Protein AF-A0A969T522-F1 (afdb_monomer_lite)

Foldseek 3Di:
DDDDDDDDDDPLLLLLVLLVVLLVPVAEQVSLVSNLVVCVVDAPVSSLVSNCVVPPPDPSVSSLVSSQDCPNHHCPCPDCDPVCNPDDPVNSNVSSVVSSVVVVVVD

Secondary structure (DSSP, 8-state):
----PPP---HHHHHHHHHHHHHH-TTBHHHHHHHHHHTTTS-HHHHHHHHHHHH-S--HHHHHHHTT--TT-B-TTPPPPSS-TT--HHHHHHHHHHHHHHHHTT-

Structure (mmCIF, N/CA/C/O backbone):
data_AF-A0A969T522-F1
#
_entry.id   AF-A0A969T522-F1
#
loop_
_atom_site.group_PDB
_atom_site.id
_atom_site.type_symbol
_atom_site.label_atom_id
_atom_site.label_alt_id
_atom_site.label_comp_id
_atom_site.label_asym_id
_atom_site.label_entity_id
_atom_site.label_seq_id
_atom_site.pdbx_PDB_ins_code
_atom_site.Cartn_x
_atom_site.Cartn_y
_atom_site.Cartn_z
_atom_site.occupancy
_atom_site.B_iso_or_equiv
_atom_site.auth_seq_id
_atom_site.auth_comp_id
_atom_site.auth_asym_id
_atom_site.auth_atom_id
_atom_site.pdbx_PDB_model_num
ATOM 1 N N . MET A 1 1 ? -35.420 -19.860 -10.412 1.00 45.34 1 MET A N 1
ATOM 2 C CA . MET A 1 1 ? -34.027 -20.272 -10.711 1.00 45.34 1 MET A CA 1
ATOM 3 C C . MET A 1 1 ? -33.058 -19.258 -10.110 1.00 45.34 1 MET A C 1
ATOM 5 O O . MET A 1 1 ? -33.042 -18.120 -10.560 1.00 45.34 1 MET A O 1
ATOM 9 N N . LYS A 1 2 ? -32.284 -19.622 -9.075 1.00 49.19 2 LYS A N 1
ATOM 10 C CA . LYS A 1 2 ? -31.183 -18.776 -8.579 1.00 49.19 2 LYS A CA 1
ATOM 11 C C . LYS A 1 2 ? -30.030 -18.867 -9.584 1.00 49.19 2 LYS A C 1
ATOM 13 O O . LYS A 1 2 ? -29.454 -19.939 -9.739 1.00 49.19 2 LYS A O 1
ATOM 18 N N . LYS A 1 3 ? -29.710 -17.767 -10.275 1.00 51.38 3 LYS A N 1
ATOM 19 C CA . LYS A 1 3 ? -28.420 -17.621 -10.969 1.00 51.38 3 LYS A CA 1
ATOM 20 C C . LYS A 1 3 ? -27.319 -17.817 -9.919 1.00 51.38 3 LYS A C 1
ATOM 22 O O . LYS A 1 3 ? -27.364 -17.161 -8.881 1.00 51.38 3 LYS A O 1
ATOM 27 N N . GLY A 1 4 ? -26.392 -18.747 -10.144 1.00 52.41 4 GLY A N 1
ATOM 28 C CA . GLY A 1 4 ? -25.280 -19.004 -9.226 1.00 52.41 4 GLY A CA 1
ATOM 29 C C . GLY A 1 4 ? -24.430 -17.745 -9.056 1.00 52.41 4 GLY A C 1
ATOM 30 O O . GLY A 1 4 ? -23.758 -17.327 -9.992 1.00 52.41 4 GLY A O 1
ATOM 31 N N . GLY A 1 5 ? -24.513 -17.103 -7.891 1.00 73.12 5 GLY A N 1
ATOM 32 C CA . GLY A 1 5 ? -23.693 -15.941 -7.555 1.00 73.12 5 GLY A CA 1
ATOM 33 C C . GLY A 1 5 ? -22.317 -16.375 -7.058 1.00 73.12 5 GLY A C 1
ATOM 34 O O . GLY A 1 5 ? -22.213 -17.309 -6.262 1.00 73.12 5 GLY A O 1
ATOM 35 N N . VAL A 1 6 ? -21.263 -15.691 -7.504 1.00 80.50 6 VAL A N 1
ATOM 36 C CA . VAL A 1 6 ? -19.910 -15.860 -6.958 1.00 80.50 6 VAL A CA 1
ATOM 37 C C . VAL A 1 6 ? -19.823 -15.069 -5.655 1.00 80.50 6 VAL A C 1
ATOM 39 O O . VAL A 1 6 ? -20.078 -13.866 -5.644 1.00 80.50 6 VAL A O 1
ATOM 42 N N . LYS A 1 7 ? -19.471 -15.731 -4.548 1.00 83.12 7 LYS A N 1
ATOM 43 C CA . LYS A 1 7 ? -19.153 -15.035 -3.294 1.00 83.12 7 LYS A CA 1
ATOM 44 C C . LYS A 1 7 ? -17.815 -14.319 -3.461 1.00 83.12 7 LYS A C 1
ATOM 46 O O . LYS A 1 7 ? -16.821 -14.959 -3.794 1.00 83.12 7 LYS A O 1
ATOM 51 N N . MET A 1 8 ? -17.799 -13.012 -3.225 1.00 86.50 8 MET A N 1
ATOM 52 C CA . MET A 1 8 ? -16.588 -12.195 -3.234 1.00 86.50 8 MET A CA 1
ATOM 53 C C . MET A 1 8 ? -16.333 -11.640 -1.839 1.00 86.50 8 MET A C 1
ATOM 55 O O . MET A 1 8 ? -17.275 -11.373 -1.095 1.00 86.50 8 MET A O 1
ATOM 59 N N . LEU A 1 9 ? -15.055 -11.484 -1.504 1.00 89.19 9 LEU A N 1
ATOM 60 C CA . LEU A 1 9 ? -14.645 -10.721 -0.333 1.00 89.19 9 LEU A CA 1
ATOM 61 C C . LEU A 1 9 ? -14.877 -9.232 -0.575 1.00 89.19 9 LEU A C 1
ATOM 63 O O . LEU A 1 9 ? -14.836 -8.767 -1.719 1.00 89.19 9 LEU A O 1
ATOM 67 N N . ASP A 1 10 ? -15.103 -8.495 0.506 1.00 93.94 10 ASP A N 1
ATOM 68 C CA . ASP A 1 10 ? -15.166 -7.045 0.437 1.00 93.94 10 ASP A CA 1
ATOM 69 C C . ASP A 1 10 ? -13.760 -6.430 0.293 1.00 93.94 10 ASP A C 1
ATOM 71 O O . ASP A 1 10 ? -12.721 -7.087 0.428 1.00 93.94 10 ASP A O 1
ATOM 75 N N . LYS A 1 11 ? -13.714 -5.144 -0.062 1.00 96.06 11 LYS A N 1
ATOM 76 C CA . LYS A 1 11 ? -12.443 -4.434 -0.246 1.00 96.06 11 LYS A CA 1
ATOM 77 C C . LYS A 1 11 ? -11.636 -4.302 1.056 1.00 96.06 11 LYS A C 1
ATOM 79 O O . LYS A 1 11 ? -10.423 -4.489 0.963 1.00 96.06 11 LYS A O 1
ATOM 84 N N . PRO A 1 12 ? -12.234 -4.025 2.235 1.00 97.12 12 PRO A N 1
ATOM 85 C CA . PRO A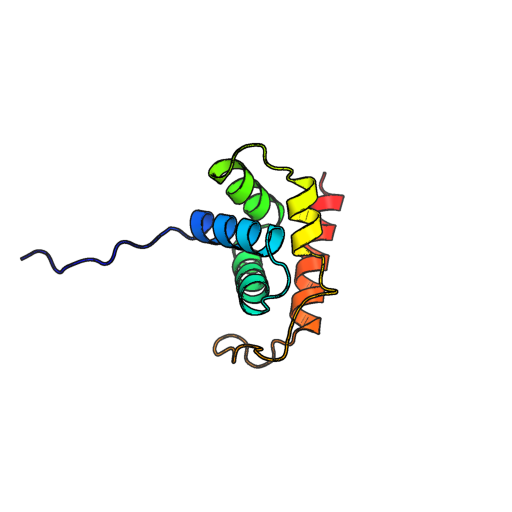 1 12 ? -11.513 -4.039 3.510 1.00 97.12 12 PRO A CA 1
ATOM 86 C C . PRO A 1 12 ? -10.806 -5.369 3.797 1.00 97.12 12 PRO A C 1
ATOM 88 O O . PRO A 1 12 ? -9.623 -5.376 4.142 1.00 97.12 12 PRO A O 1
ATOM 91 N N . ASP A 1 13 ? -11.478 -6.499 3.569 1.00 96.44 13 ASP A N 1
ATOM 92 C CA . ASP A 1 13 ? -10.896 -7.826 3.737 1.00 96.44 13 ASP A CA 1
ATOM 93 C C . ASP A 1 13 ? -9.727 -8.056 2.784 1.00 96.44 13 ASP A C 1
ATOM 95 O O . ASP A 1 13 ? -8.686 -8.581 3.189 1.00 96.44 13 ASP A O 1
ATOM 99 N N . ILE A 1 14 ? -9.883 -7.652 1.521 1.00 97.25 14 ILE A N 1
ATOM 100 C CA . ILE A 1 14 ? -8.816 -7.735 0.521 1.00 97.25 14 ILE A CA 1
ATOM 101 C C . ILE A 1 14 ? -7.637 -6.844 0.931 1.00 97.25 14 ILE A C 1
ATOM 103 O O . ILE A 1 14 ? -6.493 -7.292 0.860 1.00 97.25 14 ILE A O 1
ATOM 107 N N . ALA A 1 15 ? -7.887 -5.622 1.407 1.00 97.88 15 ALA A N 1
ATOM 108 C CA . ALA A 1 15 ? -6.848 -4.710 1.876 1.00 97.88 15 ALA A CA 1
ATOM 109 C C . ALA A 1 15 ? -6.054 -5.321 3.036 1.00 97.88 15 ALA A C 1
ATOM 111 O O . ALA A 1 15 ? -4.828 -5.415 2.956 1.00 97.88 15 ALA A O 1
ATOM 112 N N . ALA A 1 16 ? -6.743 -5.842 4.053 1.00 96.94 16 ALA A N 1
ATOM 113 C CA . ALA A 1 16 ? -6.122 -6.543 5.172 1.00 96.94 16 ALA A CA 1
ATOM 114 C C . ALA A 1 16 ? -5.256 -7.724 4.700 1.00 96.94 16 ALA A C 1
ATOM 116 O O . ALA A 1 16 ? -4.119 -7.897 5.148 1.00 96.94 16 ALA A O 1
ATOM 117 N N . MET A 1 17 ? -5.756 -8.521 3.750 1.00 97.06 17 MET A N 1
ATOM 118 C CA . MET A 1 17 ? -5.005 -9.639 3.171 1.00 97.06 17 MET A CA 1
ATOM 119 C C . MET A 1 17 ? -3.748 -9.178 2.424 1.00 97.06 17 MET A C 1
ATOM 121 O O . MET A 1 17 ? -2.724 -9.860 2.491 1.00 97.06 17 MET A O 1
ATOM 125 N N . LYS A 1 18 ? -3.795 -8.028 1.738 1.00 97.62 18 LYS A N 1
ATOM 126 C CA . LYS A 1 18 ? -2.636 -7.443 1.045 1.00 97.62 18 LYS A CA 1
ATOM 127 C C . LYS A 1 18 ? -1.577 -6.942 2.016 1.00 97.62 18 LYS A C 1
ATOM 129 O O . LYS A 1 18 ? -0.399 -7.223 1.805 1.00 97.62 18 LYS A O 1
ATOM 134 N N . VAL A 1 19 ? -1.983 -6.296 3.108 1.00 97.44 19 VAL A N 1
ATOM 135 C CA . VAL A 1 19 ? -1.062 -5.900 4.185 1.00 97.44 19 VAL A CA 1
ATOM 136 C C . VAL A 1 19 ? -0.378 -7.131 4.778 1.00 97.44 19 VAL A C 1
ATOM 138 O O . VAL A 1 19 ? 0.848 -7.187 4.814 1.00 97.44 19 VAL A O 1
ATOM 141 N N . ASN A 1 20 ? -1.145 -8.164 5.148 1.00 96.38 20 ASN A N 1
ATOM 142 C CA . ASN A 1 20 ? -0.591 -9.405 5.698 1.00 96.38 20 ASN A CA 1
ATOM 143 C C . ASN A 1 20 ? 0.387 -10.090 4.726 1.00 96.38 20 ASN A C 1
ATOM 145 O O . ASN A 1 20 ? 1.447 -10.567 5.127 1.00 96.38 20 ASN A O 1
ATOM 149 N N . ALA A 1 21 ? 0.043 -10.113 3.437 1.00 96.31 21 ALA A N 1
ATOM 150 C CA . ALA A 1 21 ? 0.895 -10.626 2.373 1.00 96.31 21 ALA A CA 1
ATOM 151 C C . ALA A 1 21 ? 2.237 -9.886 2.287 1.00 96.31 21 ALA A C 1
ATOM 153 O O . ALA A 1 21 ? 3.275 -10.540 2.248 1.00 96.31 21 ALA A O 1
ATOM 154 N N . ILE A 1 22 ? 2.219 -8.552 2.285 1.00 96.62 22 ILE A N 1
ATOM 155 C CA . ILE A 1 22 ? 3.430 -7.723 2.217 1.00 96.62 22 ILE A CA 1
ATOM 156 C C . ILE A 1 22 ? 4.261 -7.860 3.496 1.00 96.62 22 ILE A C 1
ATOM 158 O O . ILE A 1 22 ? 5.481 -7.970 3.419 1.00 96.62 22 ILE A O 1
ATOM 162 N N . SER A 1 23 ? 3.617 -7.912 4.666 1.00 94.94 23 SER A N 1
ATOM 163 C CA . SER A 1 23 ? 4.307 -8.124 5.941 1.00 94.94 23 SER A CA 1
ATOM 164 C C . SER A 1 23 ? 4.994 -9.485 6.037 1.00 94.94 23 SER A C 1
ATOM 166 O O . SER A 1 23 ? 6.039 -9.577 6.671 1.00 94.94 23 SER A O 1
ATOM 168 N N . GLY A 1 24 ? 4.451 -10.532 5.410 1.00 93.44 24 GLY A N 1
ATOM 169 C CA . GLY A 1 24 ? 5.117 -11.836 5.331 1.00 93.44 24 GLY A CA 1
ATOM 170 C C . GLY A 1 24 ? 6.129 -11.949 4.185 1.00 93.44 24 GLY A C 1
ATOM 171 O O . GLY A 1 24 ? 7.122 -12.658 4.310 1.00 93.44 24 GLY A O 1
ATOM 172 N N . ASN A 1 25 ? 5.873 -11.283 3.056 1.00 94.06 25 ASN A N 1
ATOM 173 C CA . ASN A 1 25 ? 6.714 -11.321 1.863 1.00 94.06 25 ASN A CA 1
ATOM 174 C C . ASN A 1 25 ? 6.566 -10.031 1.030 1.00 94.06 25 ASN A C 1
ATOM 176 O O . ASN A 1 25 ? 5.694 -9.916 0.164 1.00 94.06 25 ASN A O 1
ATOM 180 N N . GLY A 1 26 ? 7.489 -9.092 1.240 1.00 93.50 26 GLY A N 1
ATOM 181 C CA . GLY A 1 26 ? 7.538 -7.796 0.558 1.00 93.50 26 GLY A CA 1
ATOM 182 C C . GLY A 1 26 ? 8.112 -7.813 -0.865 1.00 93.50 26 GLY A C 1
ATOM 183 O O . GLY A 1 26 ? 8.395 -6.752 -1.415 1.00 93.50 26 GLY A O 1
ATOM 184 N N . THR A 1 27 ? 8.306 -8.979 -1.490 1.00 95.81 27 THR A N 1
ATOM 185 C CA . THR A 1 27 ? 8.968 -9.059 -2.809 1.00 95.81 27 THR A CA 1
ATOM 186 C C . THR A 1 27 ? 8.016 -8.880 -3.994 1.00 95.81 27 THR A C 1
ATOM 188 O O . THR A 1 27 ? 8.456 -8.588 -5.105 1.00 95.81 27 THR A O 1
ATOM 191 N N . ARG A 1 28 ? 6.701 -9.049 -3.802 1.00 95.25 28 ARG A N 1
ATOM 192 C CA . ARG A 1 28 ? 5.733 -9.172 -4.906 1.00 95.25 28 ARG A CA 1
ATOM 193 C C . ARG A 1 28 ? 5.151 -7.824 -5.333 1.00 95.25 28 ARG A C 1
ATOM 195 O O . ARG A 1 28 ? 4.259 -7.301 -4.669 1.00 95.25 28 ARG A O 1
ATOM 202 N N . ALA A 1 29 ? 5.551 -7.318 -6.503 1.00 95.81 29 ALA A N 1
ATOM 203 C CA . ALA A 1 29 ? 5.055 -6.047 -7.054 1.00 95.81 29 ALA A CA 1
ATOM 204 C C . ALA A 1 29 ? 3.523 -5.911 -7.084 1.00 95.81 29 ALA A C 1
ATOM 206 O O . ALA A 1 29 ? 3.007 -4.846 -6.748 1.00 95.81 29 ALA A O 1
ATOM 207 N N . LYS A 1 30 ? 2.789 -6.979 -7.427 1.00 95.25 30 LYS A N 1
ATOM 208 C CA . LYS A 1 30 ? 1.320 -6.938 -7.522 1.00 95.25 30 LYS A CA 1
ATOM 209 C C . LYS A 1 30 ? 0.630 -6.531 -6.217 1.00 95.25 30 LYS A C 1
ATOM 211 O O . LYS A 1 30 ? -0.345 -5.796 -6.266 1.00 95.25 30 LYS A O 1
ATOM 216 N N . ASP A 1 31 ? 1.147 -6.953 -5.060 1.00 97.06 31 ASP A N 1
ATOM 217 C CA . ASP A 1 31 ? 0.494 -6.645 -3.784 1.00 97.06 31 ASP A CA 1
ATOM 218 C C . ASP A 1 31 ? 0.648 -5.159 -3.435 1.00 97.06 31 ASP A C 1
ATOM 220 O O . ASP A 1 31 ? -0.299 -4.530 -2.970 1.00 97.06 31 ASP A O 1
ATOM 224 N N . PHE A 1 32 ? 1.807 -4.567 -3.737 1.00 97.62 32 PHE A N 1
ATOM 225 C CA . PHE A 1 32 ? 2.024 -3.126 -3.584 1.00 97.62 32 PHE A CA 1
ATOM 226 C C . PHE A 1 32 ? 1.210 -2.306 -4.583 1.00 97.62 32 PHE A C 1
ATOM 228 O O . PHE A 1 32 ? 0.724 -1.229 -4.245 1.00 97.62 32 PHE A O 1
ATOM 235 N N . VAL A 1 33 ? 1.039 -2.813 -5.806 1.00 97.44 33 VAL A N 1
ATOM 236 C CA . VAL A 1 33 ? 0.148 -2.198 -6.793 1.00 97.44 33 VAL A CA 1
ATOM 237 C C . VAL A 1 33 ? -1.294 -2.208 -6.285 1.00 97.44 33 VAL A C 1
ATOM 239 O O . VAL A 1 33 ? -1.944 -1.168 -6.326 1.00 97.44 33 VAL A O 1
ATOM 242 N N . ASP A 1 34 ? -1.775 -3.321 -5.733 1.00 97.62 34 ASP A N 1
ATOM 243 C CA . ASP A 1 34 ? -3.118 -3.388 -5.151 1.00 97.62 34 ASP A CA 1
ATOM 244 C C . ASP A 1 34 ? -3.279 -2.394 -3.991 1.00 97.62 34 ASP A C 1
ATOM 246 O O . ASP A 1 34 ? -4.252 -1.640 -3.968 1.00 97.62 34 ASP A O 1
ATOM 250 N N . ILE A 1 35 ? -2.299 -2.305 -3.079 1.00 98.25 35 ILE A N 1
ATOM 251 C CA . ILE A 1 35 ? -2.288 -1.289 -2.010 1.00 98.25 35 ILE A CA 1
ATOM 252 C C . ILE A 1 35 ? -2.323 0.130 -2.583 1.00 98.25 35 ILE A C 1
ATOM 254 O O . ILE A 1 35 ? -3.074 0.969 -2.093 1.00 98.25 35 ILE A O 1
ATOM 258 N N . TYR A 1 36 ? -1.563 0.410 -3.640 1.00 98.25 36 TYR A N 1
ATOM 259 C CA . TYR A 1 36 ? -1.577 1.713 -4.299 1.00 98.25 36 TYR A CA 1
ATOM 260 C C . TYR A 1 36 ? -2.967 2.093 -4.833 1.00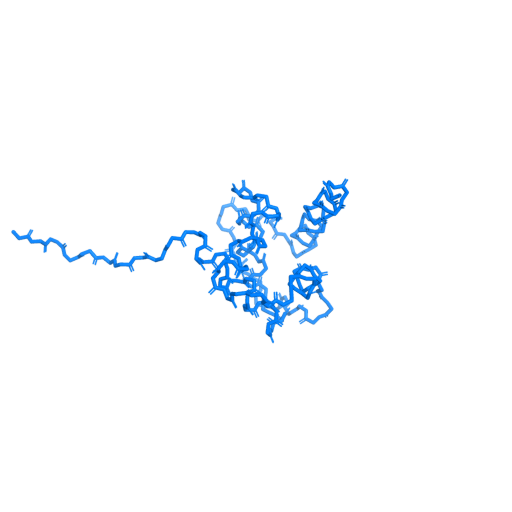 98.25 36 TYR A C 1
ATOM 262 O O . TYR A 1 36 ? -3.367 3.251 -4.713 1.00 98.25 36 TYR A O 1
ATOM 270 N N . PHE A 1 37 ? -3.725 1.144 -5.392 1.00 97.94 37 PHE A N 1
ATOM 271 C CA . PHE A 1 37 ? -5.104 1.412 -5.814 1.00 97.94 37 PHE A CA 1
ATOM 272 C C . PHE A 1 37 ? -6.063 1.527 -4.634 1.00 97.94 37 PHE A C 1
ATOM 274 O O . PHE A 1 37 ? -6.911 2.416 -4.646 1.00 97.94 37 PHE A O 1
ATOM 281 N N . LEU A 1 38 ? -5.901 0.701 -3.600 1.00 98.38 38 LEU A N 1
ATOM 282 C CA . LEU A 1 38 ? -6.699 0.796 -2.378 1.00 98.38 38 LEU A CA 1
ATOM 283 C C . LEU A 1 38 ? -6.497 2.146 -1.672 1.00 98.38 38 LEU A C 1
ATOM 285 O O . LEU A 1 38 ? -7.467 2.721 -1.198 1.00 98.38 38 LEU A O 1
ATOM 289 N N . LEU A 1 39 ? -5.289 2.720 -1.700 1.00 98.38 39 LEU A N 1
ATOM 290 C CA . LEU A 1 39 ? -4.971 4.045 -1.134 1.00 98.38 39 LEU A CA 1
ATOM 291 C C . LEU A 1 39 ? -5.604 5.240 -1.878 1.00 98.38 39 LEU A C 1
ATOM 293 O O . LEU A 1 39 ? -5.441 6.399 -1.472 1.00 98.38 39 LEU A O 1
ATOM 297 N N . LYS A 1 40 ? -6.292 4.980 -2.995 1.00 97.12 40 LYS A N 1
ATOM 298 C CA . LYS A 1 40 ? -7.136 5.968 -3.686 1.00 97.12 40 LYS A CA 1
ATOM 299 C C . LYS A 1 40 ? -8.565 5.975 -3.159 1.00 97.12 40 LYS A C 1
ATOM 301 O O . LYS A 1 40 ? -9.264 6.958 -3.370 1.00 97.12 40 LYS A O 1
ATOM 306 N N . GLU A 1 41 ? -8.982 4.889 -2.518 1.00 97.50 41 GLU A N 1
ATOM 307 C CA . GLU A 1 41 ? -10.318 4.722 -1.943 1.00 97.50 41 GLU A CA 1
ATOM 308 C C . GLU A 1 41 ? -10.304 4.866 -0.417 1.00 97.50 41 GLU A C 1
ATOM 310 O O . GLU A 1 41 ? -11.262 5.375 0.151 1.00 97.50 41 GLU A O 1
ATOM 315 N N . TYR A 1 42 ? -9.204 4.468 0.225 1.00 98.31 42 TYR A N 1
ATOM 316 C CA . TYR A 1 42 ? -9.027 4.467 1.672 1.00 98.31 42 TYR A CA 1
ATOM 317 C C . TYR A 1 42 ? -7.772 5.244 2.071 1.00 98.31 42 TYR A C 1
ATOM 319 O O . TYR A 1 42 ? -6.778 5.303 1.340 1.00 98.31 42 TYR A O 1
ATOM 327 N N . SER A 1 43 ? -7.793 5.829 3.261 1.00 98.25 43 SER A N 1
ATOM 328 C CA . SER A 1 43 ? -6.609 6.382 3.907 1.00 98.25 43 SER A CA 1
ATOM 329 C C . SER A 1 43 ? -5.634 5.276 4.325 1.00 98.25 43 SER A C 1
ATOM 331 O O . SER A 1 43 ? -5.984 4.101 4.453 1.00 98.25 43 SER A O 1
ATOM 333 N N . PHE A 1 44 ? -4.379 5.655 4.571 1.00 98.25 44 PHE A N 1
ATOM 334 C CA . PHE A 1 44 ? -3.380 4.709 5.067 1.00 98.25 44 PHE A CA 1
ATOM 335 C C . PHE A 1 44 ? -3.784 4.141 6.440 1.00 98.25 44 PHE A C 1
ATOM 337 O O . PHE A 1 44 ? -3.668 2.938 6.653 1.00 98.25 44 PHE A O 1
ATOM 344 N N . GLY A 1 45 ? -4.330 4.979 7.331 1.00 96.88 45 GLY A N 1
ATOM 345 C CA . GLY A 1 45 ? -4.821 4.563 8.649 1.00 96.88 45 GLY A CA 1
ATOM 346 C C . GLY A 1 45 ? -5.997 3.583 8.583 1.00 96.88 45 GLY A C 1
ATOM 347 O O . GLY A 1 45 ? -6.016 2.609 9.333 1.00 96.88 45 GLY A O 1
ATOM 348 N N . GLU A 1 46 ? -6.934 3.768 7.646 1.00 97.81 46 GLU A N 1
ATOM 349 C CA . GLU A 1 46 ? -8.021 2.805 7.409 1.00 97.81 46 GLU A CA 1
ATOM 350 C C . GLU A 1 46 ? -7.482 1.448 6.951 1.00 97.81 46 GLU A C 1
ATOM 352 O O . GLU A 1 46 ? -7.889 0.422 7.488 1.00 97.81 46 GLU A O 1
ATOM 357 N N . ILE A 1 47 ? -6.513 1.422 6.026 1.00 98.19 47 ILE A N 1
ATOM 358 C CA . ILE A 1 47 ? -5.880 0.169 5.582 1.00 98.19 47 ILE A CA 1
ATOM 359 C C . ILE A 1 47 ? -5.208 -0.568 6.750 1.00 98.19 47 ILE A C 1
ATOM 361 O O . ILE A 1 47 ? -5.357 -1.788 6.861 1.00 98.19 47 ILE A O 1
ATOM 365 N N . ILE A 1 48 ? -4.495 0.149 7.627 1.00 96.69 48 ILE A N 1
ATOM 366 C CA . ILE A 1 48 ? -3.909 -0.444 8.839 1.00 96.69 48 ILE A CA 1
ATOM 367 C C . ILE A 1 48 ? -5.012 -0.959 9.771 1.00 96.69 48 ILE A C 1
ATOM 369 O O . ILE A 1 48 ? -4.937 -2.099 10.218 1.00 96.69 48 ILE A O 1
ATOM 373 N N . SER A 1 49 ? -6.079 -0.186 9.976 1.00 95.69 49 SER A N 1
ATOM 374 C CA . SER A 1 49 ? -7.211 -0.582 10.824 1.00 95.69 49 SER A CA 1
ATOM 375 C C . SER A 1 49 ? -7.911 -1.842 10.305 1.00 95.69 49 SER A C 1
ATOM 377 O O . SER A 1 49 ? -8.241 -2.732 11.086 1.00 95.69 49 SER A O 1
ATOM 379 N N . PHE A 1 50 ? -8.097 -1.981 8.986 1.00 96.88 50 PHE A N 1
ATOM 380 C CA . PHE A 1 50 ? -8.652 -3.199 8.384 1.00 96.88 50 PHE A CA 1
ATOM 381 C C . PHE A 1 50 ? -7.774 -4.420 8.670 1.00 96.88 50 PHE A C 1
ATOM 383 O O . PHE A 1 50 ? -8.284 -5.492 9.005 1.00 96.88 50 PHE A O 1
ATOM 390 N N . TYR A 1 51 ? -6.452 -4.260 8.569 1.00 96.69 51 TYR A N 1
ATOM 391 C CA . TYR A 1 51 ? -5.497 -5.312 8.903 1.00 96.69 51 TYR A CA 1
ATOM 392 C C . TYR A 1 51 ? -5.577 -5.717 10.382 1.00 96.69 51 TYR A C 1
ATOM 394 O O . TYR A 1 51 ? -5.713 -6.911 10.666 1.00 96.69 51 TYR A O 1
ATOM 402 N N . SER A 1 52 ? -5.563 -4.751 11.302 1.00 93.88 52 SER A N 1
ATOM 403 C CA . SER A 1 52 ? -5.653 -4.995 12.748 1.00 93.88 52 SER A CA 1
ATOM 404 C C . SER A 1 52 ? -6.964 -5.666 13.141 1.00 93.88 52 SER A C 1
ATOM 406 O O . SER A 1 52 ? -6.969 -6.647 13.882 1.00 93.88 52 SER A O 1
ATOM 408 N N . ASN A 1 53 ? -8.083 -5.211 12.576 1.00 94.00 53 ASN A N 1
ATOM 409 C CA . ASN A 1 53 ? -9.392 -5.804 12.839 1.00 94.00 53 ASN A CA 1
ATOM 410 C C . ASN A 1 53 ? -9.461 -7.266 12.377 1.00 94.00 53 ASN A C 1
ATOM 412 O O . ASN A 1 53 ? -10.059 -8.098 13.056 1.00 94.00 53 ASN A O 1
ATOM 416 N N . LYS A 1 54 ? -8.836 -7.604 11.239 1.00 94.44 54 LYS A N 1
ATOM 417 C CA . LYS A 1 54 ? -8.892 -8.960 10.672 1.00 94.44 54 LYS A CA 1
ATOM 418 C C . LYS A 1 54 ? -7.929 -9.945 11.338 1.00 94.44 54 LYS A C 1
ATOM 420 O O . LYS A 1 54 ? -8.262 -11.120 11.473 1.00 94.44 54 LYS A O 1
ATOM 425 N N . TYR A 1 55 ? -6.727 -9.501 11.706 1.00 91.12 55 TYR A N 1
ATOM 426 C CA . TYR A 1 55 ? -5.656 -10.378 12.200 1.00 91.12 55 TYR A CA 1
ATOM 427 C C . TYR A 1 55 ? -5.323 -10.191 13.690 1.00 91.12 55 TYR A C 1
ATOM 429 O O . TYR A 1 55 ? -4.370 -10.810 14.176 1.00 91.12 55 TYR A O 1
ATOM 437 N N . GLY A 1 56 ? -6.117 -9.392 14.409 1.00 81.88 56 GLY A N 1
ATOM 438 C CA . GLY A 1 56 ? -5.922 -9.053 15.818 1.00 81.88 56 GLY A CA 1
ATOM 439 C C . GLY A 1 56 ? -4.753 -8.090 16.028 1.00 81.88 56 GLY A C 1
ATOM 440 O O . GLY A 1 56 ? -4.251 -7.488 15.081 1.00 81.88 56 GLY A O 1
ATOM 441 N N . SER A 1 57 ? -4.265 -7.995 17.268 1.00 65.62 57 SER A N 1
ATOM 442 C CA . SER A 1 57 ? -3.167 -7.114 17.706 1.00 65.62 57 SER A CA 1
ATOM 443 C C . SER A 1 57 ? -1.782 -7.479 17.135 1.00 65.62 57 SER A C 1
ATOM 445 O O . SER A 1 57 ? -0.761 -7.318 17.808 1.00 65.62 57 SER A O 1
ATOM 447 N N . ARG A 1 58 ? -1.699 -8.013 15.905 1.00 67.69 58 ARG A N 1
ATOM 448 C CA . ARG A 1 58 ? -0.426 -8.105 15.185 1.00 67.69 58 ARG A CA 1
ATOM 449 C C . ARG A 1 58 ? 0.178 -6.713 15.090 1.00 67.69 58 ARG A C 1
ATOM 451 O O . ARG A 1 58 ? -0.523 -5.720 14.961 1.00 67.69 58 ARG A O 1
ATOM 458 N N . ASN A 1 59 ? 1.501 -6.676 15.141 1.00 83.00 59 ASN A N 1
ATOM 459 C CA . ASN A 1 59 ? 2.280 -5.455 15.245 1.00 83.00 59 ASN A CA 1
ATOM 460 C C . ASN A 1 59 ? 1.969 -4.474 14.088 1.00 83.00 59 ASN A C 1
ATOM 462 O O . ASN A 1 59 ? 2.490 -4.620 12.982 1.00 83.00 59 ASN A O 1
ATOM 466 N N . GLU A 1 60 ? 1.116 -3.478 14.344 1.00 90.75 60 GLU A N 1
ATOM 467 C CA . GLU A 1 60 ? 0.747 -2.427 13.384 1.00 90.75 60 GLU A CA 1
ATOM 468 C C . GLU A 1 60 ? 1.973 -1.659 12.906 1.00 90.75 60 GLU A C 1
ATOM 470 O O . GLU A 1 60 ? 2.111 -1.370 11.720 1.00 90.75 60 GLU A O 1
ATOM 475 N N . PHE A 1 61 ? 2.919 -1.405 13.810 1.00 91.81 61 PHE A N 1
ATOM 476 C CA . PHE A 1 61 ? 4.176 -0.752 13.474 1.00 91.81 61 PHE A CA 1
ATOM 477 C C . PHE A 1 61 ? 4.978 -1.566 12.448 1.00 91.81 61 PHE A C 1
ATOM 479 O O . PHE A 1 61 ? 5.525 -1.007 11.494 1.00 91.81 61 PHE A O 1
ATOM 486 N N . HIS A 1 62 ? 4.988 -2.897 12.574 1.00 93.25 62 HIS A N 1
ATOM 487 C CA . HIS A 1 62 ? 5.556 -3.770 11.551 1.00 93.25 62 HIS A CA 1
ATOM 488 C C . HIS A 1 62 ? 4.813 -3.615 10.217 1.00 93.25 62 HIS A C 1
ATOM 490 O O . HIS A 1 62 ? 5.466 -3.449 9.192 1.00 93.25 62 HIS A O 1
A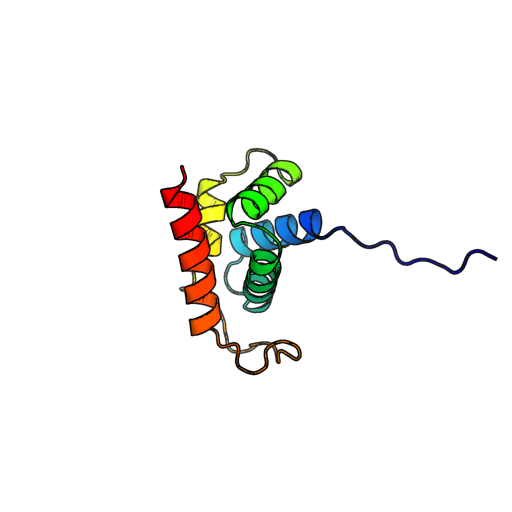TOM 496 N N . ALA A 1 63 ? 3.477 -3.608 10.211 1.00 95.06 63 ALA A N 1
ATOM 497 C CA . ALA A 1 63 ? 2.684 -3.431 8.990 1.00 95.06 63 ALA A CA 1
ATOM 498 C C . ALA A 1 63 ? 2.974 -2.092 8.286 1.00 95.06 63 ALA A C 1
ATOM 500 O O . ALA A 1 63 ? 3.275 -2.072 7.090 1.00 95.06 63 ALA A O 1
ATOM 501 N N . VAL A 1 64 ? 2.978 -0.986 9.037 1.00 96.44 64 VAL A N 1
ATOM 502 C CA . VAL A 1 64 ? 3.327 0.359 8.547 1.00 96.44 64 VAL A CA 1
ATOM 503 C C . VAL A 1 64 ? 4.719 0.358 7.904 1.00 96.44 64 VAL A C 1
ATOM 505 O O . VAL A 1 64 ? 4.904 0.881 6.798 1.00 96.44 64 VAL A O 1
ATOM 508 N N . LYS A 1 65 ? 5.702 -0.273 8.561 1.00 95.88 65 LYS A N 1
ATOM 509 C CA . LYS A 1 65 ? 7.068 -0.397 8.040 1.00 95.88 65 LYS A CA 1
ATOM 510 C C . LYS A 1 65 ? 7.114 -1.253 6.772 1.00 95.88 65 LYS A C 1
ATOM 512 O O . LYS A 1 65 ? 7.720 -0.832 5.790 1.00 95.88 65 LYS A O 1
ATOM 517 N N . SER A 1 66 ? 6.453 -2.412 6.757 1.00 96.56 66 SER A N 1
ATOM 518 C CA . SER A 1 66 ? 6.440 -3.322 5.604 1.00 96.56 66 SER A CA 1
ATOM 519 C C . SER A 1 66 ? 5.854 -2.670 4.353 1.00 96.56 66 SER A C 1
ATOM 521 O O . SER A 1 66 ? 6.419 -2.820 3.274 1.00 96.56 66 SER A O 1
ATOM 523 N N . LEU A 1 67 ? 4.769 -1.896 4.483 1.00 97.62 67 LEU A N 1
ATOM 524 C CA . LEU A 1 67 ? 4.124 -1.220 3.347 1.00 97.62 67 LEU A CA 1
ATOM 525 C C . LEU A 1 67 ? 5.019 -0.182 2.654 1.00 97.62 67 LEU A C 1
ATOM 527 O O . LEU A 1 67 ? 4.734 0.219 1.528 1.00 97.62 67 LEU A O 1
ATOM 531 N N . THR A 1 68 ? 6.103 0.246 3.303 1.00 96.94 68 THR A N 1
ATOM 532 C CA . THR A 1 68 ? 7.068 1.202 2.740 1.00 96.94 68 THR A CA 1
ATOM 533 C C . THR A 1 68 ? 8.491 0.658 2.638 1.00 96.94 68 THR A C 1
ATOM 535 O O . THR A 1 68 ? 9.418 1.403 2.318 1.00 96.94 68 THR A O 1
ATOM 538 N N . TYR A 1 69 ? 8.676 -0.644 2.857 1.00 96.81 69 TYR A N 1
ATOM 539 C CA . TYR A 1 69 ? 9.950 -1.318 2.662 1.00 96.81 69 TYR A CA 1
ATOM 540 C C . TYR A 1 69 ? 10.020 -1.900 1.249 1.00 96.81 69 TYR A C 1
ATOM 542 O O . TYR A 1 69 ? 9.303 -2.839 0.915 1.00 96.81 69 TYR A O 1
ATOM 550 N N . PHE A 1 70 ? 10.890 -1.339 0.406 1.00 96.62 70 PHE A N 1
ATOM 551 C CA . PHE A 1 70 ? 10.954 -1.688 -1.019 1.00 96.62 70 PHE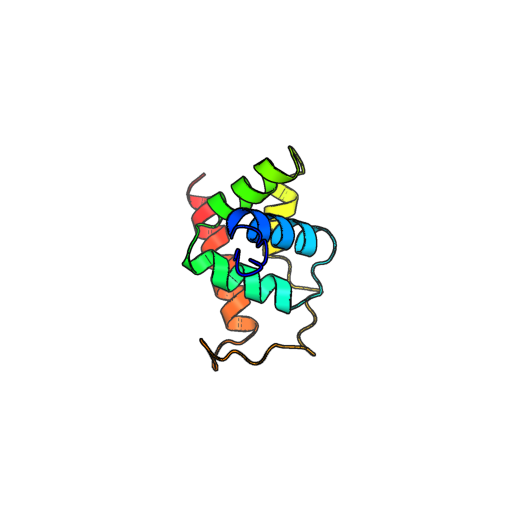 A CA 1
ATOM 552 C C . PHE A 1 70 ? 12.280 -2.301 -1.470 1.00 96.62 70 PHE A C 1
ATOM 554 O O . PHE A 1 70 ? 12.461 -2.469 -2.679 1.00 96.62 70 PHE A O 1
ATOM 561 N N . ASN A 1 71 ? 13.209 -2.576 -0.550 1.00 94.44 71 ASN A N 1
ATOM 562 C CA . ASN A 1 71 ? 14.550 -3.054 -0.906 1.00 94.44 71 ASN A CA 1
ATOM 563 C C . ASN A 1 71 ? 14.490 -4.391 -1.650 1.00 94.44 71 ASN A C 1
ATOM 565 O O . ASN A 1 71 ? 15.175 -4.557 -2.653 1.00 94.44 71 ASN A O 1
ATOM 569 N N . ASP A 1 72 ? 13.591 -5.277 -1.223 1.00 91.19 72 ASP A N 1
ATOM 570 C CA . ASP A 1 72 ? 13.447 -6.614 -1.804 1.00 91.19 72 ASP A CA 1
ATOM 571 C C . ASP A 1 72 ? 12.354 -6.681 -2.884 1.00 91.19 72 ASP A C 1
ATOM 573 O O . ASP A 1 72 ? 12.011 -7.760 -3.371 1.00 91.19 72 ASP A O 1
ATOM 577 N N . LEU A 1 73 ? 11.768 -5.539 -3.266 1.00 95.19 73 LEU A N 1
ATOM 578 C CA . LEU A 1 73 ? 10.670 -5.508 -4.227 1.00 95.19 73 LEU A CA 1
ATOM 579 C C . LEU A 1 73 ? 11.151 -5.936 -5.619 1.00 95.19 73 LEU A C 1
ATOM 581 O O . LEU A 1 73 ? 11.839 -5.183 -6.315 1.00 95.19 73 LEU A O 1
ATOM 585 N N . ASN A 1 74 ? 10.694 -7.098 -6.077 1.00 94.25 74 ASN A N 1
ATOM 586 C CA . ASN A 1 74 ? 10.948 -7.576 -7.424 1.00 94.25 74 ASN A CA 1
ATOM 587 C C . ASN A 1 74 ? 9.978 -6.916 -8.413 1.00 94.25 74 ASN A C 1
ATOM 589 O O . ASN A 1 74 ? 8.762 -7.079 -8.330 1.00 94.25 74 ASN A O 1
ATOM 593 N N . THR A 1 75 ? 10.538 -6.185 -9.375 1.00 93.19 75 THR A N 1
ATOM 594 C CA . THR A 1 75 ? 9.789 -5.458 -10.412 1.00 93.19 75 THR A CA 1
ATOM 595 C C . THR A 1 75 ? 9.902 -6.091 -11.799 1.00 93.19 75 THR A C 1
ATOM 597 O O . THR A 1 75 ? 9.389 -5.520 -12.756 1.00 93.19 75 THR A O 1
ATOM 600 N N . LYS A 1 76 ? 10.526 -7.274 -11.922 1.00 90.75 76 LYS A N 1
ATOM 601 C CA . LYS A 1 76 ? 10.614 -8.005 -13.198 1.00 90.75 76 LYS A CA 1
ATOM 602 C C . LYS A 1 76 ? 9.228 -8.362 -13.741 1.00 90.75 76 LYS A C 1
ATOM 604 O O . LYS A 1 76 ? 8.986 -8.195 -14.928 1.00 90.75 76 LYS A O 1
ATOM 609 N N . ASP A 1 77 ? 8.309 -8.735 -12.851 1.00 84.31 77 ASP A N 1
ATOM 610 C CA . ASP A 1 77 ? 6.920 -9.078 -13.184 1.00 84.31 77 ASP A CA 1
ATOM 611 C C . ASP A 1 77 ? 5.972 -7.884 -12.975 1.00 84.31 77 ASP A C 1
ATOM 613 O O . ASP A 1 77 ? 4.902 -8.006 -12.372 1.00 84.31 77 ASP A O 1
ATOM 617 N N . TRP A 1 78 ? 6.388 -6.686 -13.397 1.00 93.00 78 TRP A N 1
ATOM 618 C CA . TRP A 1 78 ? 5.550 -5.495 -13.270 1.00 93.00 78 TRP A CA 1
ATOM 619 C C . TRP A 1 78 ? 4.257 -5.649 -14.091 1.00 93.00 78 TRP A C 1
ATOM 621 O O . TRP A 1 78 ? 4.329 -5.916 -15.293 1.00 93.00 78 TRP A O 1
ATOM 631 N N . PRO A 1 79 ? 3.068 -5.474 -13.484 1.00 90.38 79 PRO A N 1
ATOM 632 C CA . PRO A 1 79 ? 1.814 -5.687 -14.191 1.00 90.38 79 PRO A CA 1
ATOM 633 C C . PRO A 1 79 ? 1.558 -4.596 -15.236 1.00 90.38 79 PRO A C 1
ATOM 635 O O . PRO A 1 79 ? 1.834 -3.413 -15.020 1.00 90.38 79 PRO A O 1
ATOM 638 N N . ILE A 1 80 ? 0.956 -4.991 -16.358 1.00 91.00 80 ILE A N 1
ATOM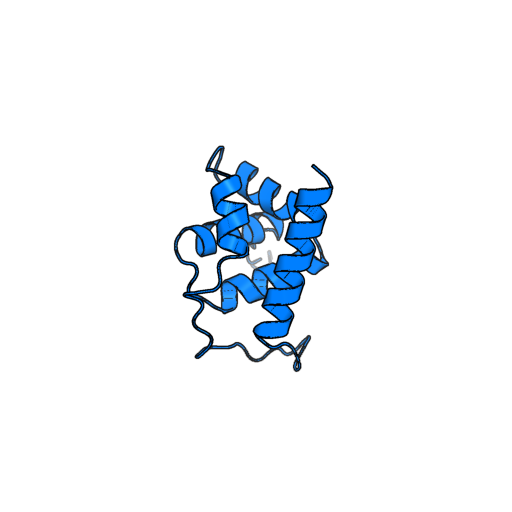 639 C CA . ILE A 1 80 ? 0.419 -4.046 -17.339 1.00 91.00 80 ILE A CA 1
ATOM 640 C C . ILE A 1 80 ? -0.874 -3.461 -16.772 1.00 91.00 80 ILE A C 1
ATOM 642 O O . ILE A 1 80 ? -1.847 -4.172 -16.523 1.00 91.00 80 ILE A O 1
ATOM 646 N N . MET A 1 81 ? -0.887 -2.147 -16.583 1.00 94.00 81 MET A N 1
ATOM 647 C CA . MET A 1 81 ? -2.002 -1.447 -15.956 1.00 94.00 81 MET A CA 1
ATOM 648 C C . MET A 1 81 ? -2.917 -0.840 -17.012 1.00 94.00 81 MET A C 1
ATOM 650 O O . MET A 1 81 ? -2.518 0.068 -17.731 1.00 94.00 81 MET A O 1
ATOM 654 N N . ILE A 1 82 ? -4.170 -1.294 -17.076 1.00 94.31 82 ILE A N 1
ATOM 655 C CA . ILE A 1 82 ? -5.155 -0.763 -18.035 1.00 94.31 82 ILE A CA 1
ATOM 656 C C . ILE A 1 82 ? -5.656 0.618 -17.588 1.00 94.31 82 ILE A C 1
ATOM 658 O O . ILE A 1 82 ? -5.713 1.549 -18.384 1.00 94.31 82 ILE A O 1
ATOM 662 N N . LYS A 1 83 ? -5.983 0.773 -16.296 1.00 92.38 83 LYS A N 1
ATOM 663 C CA . LYS A 1 83 ? -6.515 2.033 -15.746 1.00 92.38 83 LYS A CA 1
ATOM 664 C C . LYS A 1 83 ? -5.460 3.141 -15.683 1.00 92.38 83 LYS A C 1
ATOM 666 O O . LYS A 1 83 ? -5.785 4.302 -15.901 1.00 92.38 83 LYS A O 1
ATOM 671 N N . GLU A 1 84 ? -4.204 2.790 -15.397 1.00 95.25 84 GLU A N 1
ATOM 672 C CA . GLU A 1 84 ? -3.084 3.743 -15.353 1.00 95.25 84 GLU A CA 1
ATOM 673 C C . GLU A 1 84 ? -1.838 3.202 -16.067 1.00 95.25 84 GLU A C 1
ATOM 675 O O . GLU A 1 84 ? -0.867 2.815 -15.413 1.00 95.25 84 GLU A O 1
ATOM 680 N N . PRO A 1 85 ? -1.812 3.229 -17.413 1.00 93.44 85 PRO A N 1
ATOM 681 C CA . PRO A 1 85 ? -0.729 2.635 -18.208 1.00 93.44 8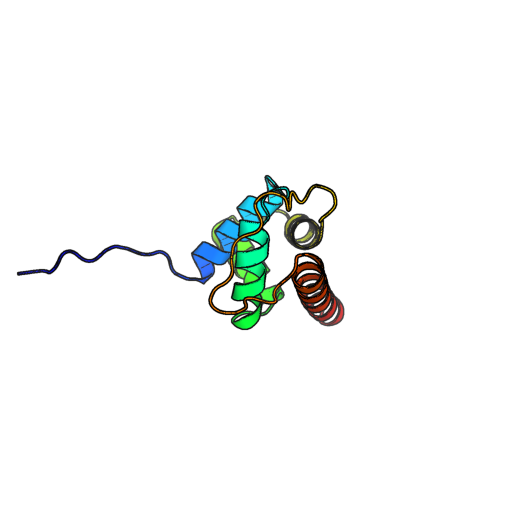5 PRO A CA 1
ATOM 682 C C . PRO A 1 85 ? 0.654 3.244 -17.960 1.00 93.44 85 PRO A C 1
ATOM 684 O O . PRO A 1 85 ? 1.674 2.636 -18.261 1.00 93.44 85 PRO A O 1
ATOM 687 N N . LYS A 1 86 ? 0.702 4.462 -17.403 1.00 93.81 86 LYS A N 1
ATOM 688 C CA . LYS A 1 86 ? 1.940 5.195 -17.086 1.00 93.81 86 LYS A CA 1
ATOM 689 C C . LYS A 1 86 ? 2.400 5.013 -15.633 1.00 93.81 86 LYS A C 1
ATOM 691 O O . LYS A 1 86 ? 3.286 5.760 -15.187 1.00 93.81 86 LYS A O 1
ATOM 696 N N . LEU A 1 87 ? 1.771 4.110 -14.874 1.00 96.44 87 LEU A N 1
ATOM 697 C CA . LEU A 1 87 ? 2.186 3.780 -13.515 1.00 96.44 87 LEU A CA 1
ATOM 698 C C . LEU A 1 87 ? 3.519 3.028 -13.564 1.00 96.44 87 LEU A C 1
ATOM 700 O O . LEU A 1 87 ? 3.634 1.980 -14.191 1.00 96.44 87 LEU A O 1
ATOM 704 N N . SER A 1 88 ? 4.520 3.572 -12.877 1.00 96.31 88 SER A N 1
ATOM 705 C CA . SER A 1 88 ? 5.840 2.961 -12.731 1.00 96.31 88 SER A CA 1
ATOM 706 C C . SER A 1 88 ? 6.109 2.610 -11.266 1.00 96.31 88 SER A C 1
ATOM 708 O O . SER A 1 88 ? 5.502 3.229 -10.378 1.00 96.31 88 SER A O 1
ATOM 710 N N . PRO A 1 89 ? 7.057 1.695 -10.982 1.00 96.56 89 PRO A N 1
ATOM 711 C CA . PRO A 1 89 ? 7.447 1.373 -9.613 1.00 96.56 89 PRO A CA 1
ATOM 712 C C . PRO A 1 89 ? 7.786 2.616 -8.789 1.00 96.56 89 PRO A C 1
ATOM 714 O O . PRO A 1 89 ? 7.312 2.760 -7.668 1.00 96.56 89 PRO A O 1
ATOM 717 N N . SER A 1 90 ? 8.542 3.559 -9.354 1.00 96.75 90 SER A N 1
ATOM 718 C CA . SER A 1 90 ? 8.955 4.777 -8.649 1.00 96.75 90 SER A CA 1
ATOM 719 C C . SER A 1 90 ? 7.774 5.679 -8.280 1.00 96.75 90 SER A C 1
ATOM 721 O O . SER A 1 90 ? 7.745 6.224 -7.178 1.00 96.75 90 SER A O 1
ATOM 723 N N . LYS A 1 91 ? 6.777 5.818 -9.168 1.00 97.38 91 LYS A N 1
ATOM 724 C CA . LYS A 1 91 ? 5.562 6.603 -8.885 1.00 97.38 91 LYS A CA 1
ATOM 725 C C . LYS A 1 91 ? 4.719 5.950 -7.794 1.00 97.38 91 LYS A C 1
ATOM 727 O O . LYS A 1 91 ? 4.282 6.640 -6.880 1.00 97.38 91 LYS A O 1
ATOM 732 N N . MET A 1 92 ? 4.537 4.632 -7.880 1.00 97.75 92 MET A N 1
ATOM 733 C CA . MET A 1 92 ? 3.809 3.855 -6.879 1.00 97.75 92 MET A CA 1
ATOM 734 C C . MET A 1 92 ? 4.473 3.975 -5.500 1.00 97.75 92 MET A C 1
ATOM 736 O O . MET A 1 92 ? 3.816 4.394 -4.551 1.00 97.75 92 MET A O 1
ATOM 740 N N . LYS A 1 93 ? 5.789 3.731 -5.407 1.00 98.31 93 LYS A N 1
ATOM 741 C CA . LYS A 1 93 ? 6.557 3.856 -4.156 1.00 98.31 93 LYS A CA 1
ATOM 742 C C . LYS A 1 93 ? 6.421 5.251 -3.542 1.00 98.31 93 LYS A C 1
ATOM 744 O O . LYS A 1 93 ? 6.140 5.370 -2.352 1.00 98.31 93 LYS A O 1
ATOM 749 N N . LYS A 1 94 ? 6.577 6.305 -4.355 1.00 98.38 94 LYS A N 1
ATOM 750 C CA . LYS A 1 94 ? 6.468 7.701 -3.902 1.00 98.38 94 LYS A CA 1
ATOM 751 C C . LYS A 1 94 ? 5.087 8.011 -3.324 1.00 98.38 94 LYS A C 1
ATOM 753 O O . LYS A 1 94 ? 5.004 8.660 -2.286 1.00 98.38 94 LYS A O 1
ATOM 758 N N . GLU A 1 95 ? 4.021 7.550 -3.974 1.00 98.38 95 GLU A N 1
ATOM 759 C CA . GLU A 1 95 ? 2.661 7.802 -3.494 1.00 98.38 95 GLU A CA 1
ATOM 760 C C . GLU A 1 95 ? 2.369 7.053 -2.188 1.00 98.38 95 GLU A C 1
ATOM 762 O O . GLU A 1 95 ? 1.835 7.653 -1.259 1.00 98.38 95 GLU A O 1
ATOM 767 N N . ILE A 1 96 ? 2.771 5.781 -2.068 1.00 98.44 96 ILE A N 1
ATOM 768 C CA . ILE A 1 96 ? 2.577 5.014 -0.825 1.00 98.44 96 ILE A CA 1
ATOM 769 C C . ILE A 1 96 ? 3.327 5.675 0.341 1.00 98.44 96 ILE A C 1
ATOM 771 O O . ILE A 1 96 ? 2.755 5.847 1.416 1.00 98.44 96 ILE A O 1
ATOM 775 N N . VAL A 1 97 ? 4.577 6.103 0.125 1.00 98.62 97 VAL A N 1
ATOM 776 C CA . VAL A 1 97 ? 5.368 6.824 1.140 1.00 98.62 97 VAL A CA 1
ATOM 777 C C . VAL A 1 97 ? 4.689 8.129 1.539 1.00 98.62 97 VAL A C 1
ATOM 779 O O . VAL A 1 97 ? 4.509 8.378 2.725 1.00 98.62 97 VAL A O 1
ATOM 782 N N . LYS A 1 98 ? 4.218 8.918 0.568 1.00 98.50 98 LYS A N 1
ATOM 783 C CA . LYS A 1 98 ? 3.485 10.161 0.837 1.00 98.50 98 LYS A CA 1
ATOM 784 C C . LYS A 1 98 ? 2.236 9.917 1.693 1.00 98.50 98 LYS A C 1
ATOM 786 O O . LYS A 1 98 ? 1.971 10.683 2.616 1.00 98.50 98 LYS A O 1
ATOM 791 N N . LYS A 1 99 ? 1.465 8.864 1.397 1.00 98.38 99 LYS A N 1
ATOM 792 C CA . LYS A 1 99 ? 0.269 8.489 2.170 1.00 98.38 99 LYS A CA 1
ATOM 793 C C . LYS A 1 99 ? 0.621 8.056 3.596 1.00 98.38 99 LYS A C 1
ATOM 795 O O . LYS A 1 99 ? -0.071 8.468 4.523 1.00 98.38 99 LYS A O 1
ATOM 800 N N . ARG A 1 100 ? 1.701 7.284 3.774 1.00 97.94 100 ARG A N 1
ATOM 801 C CA . ARG A 1 100 ? 2.232 6.918 5.097 1.00 97.94 100 ARG A CA 1
ATOM 802 C C . ARG A 1 100 ? 2.648 8.157 5.887 1.00 97.94 100 ARG A C 1
ATOM 804 O O . ARG A 1 100 ? 2.257 8.286 7.037 1.00 97.94 100 ARG A O 1
ATOM 811 N N . ASP A 1 101 ? 3.424 9.055 5.289 1.00 97.88 101 ASP A N 1
ATOM 812 C CA . ASP A 1 101 ? 3.935 10.244 5.984 1.00 97.88 101 ASP A CA 1
ATOM 813 C C . ASP A 1 101 ? 2.792 11.171 6.404 1.00 97.88 101 ASP A C 1
ATOM 815 O O . ASP A 1 101 ? 2.781 11.670 7.523 1.00 97.88 101 ASP A O 1
ATOM 819 N N . GLY A 1 102 ? 1.776 11.326 5.547 1.00 97.44 102 GLY A N 1
ATOM 820 C CA . GLY A 1 102 ? 0.546 12.030 5.908 1.00 97.44 102 GLY A CA 1
ATOM 821 C C . GLY A 1 102 ? -0.174 11.408 7.108 1.00 97.44 102 GLY A C 1
ATOM 822 O O . GLY A 1 102 ? -0.657 12.141 7.961 1.00 97.44 102 GLY A O 1
ATOM 823 N N . PHE A 1 103 ? -0.205 10.075 7.200 1.00 95.88 103 PHE A N 1
ATOM 824 C CA . PHE A 1 103 ? -0.760 9.368 8.355 1.00 95.88 103 PHE A CA 1
ATOM 825 C C . PHE A 1 103 ? 0.086 9.567 9.620 1.00 95.88 103 PHE A C 1
ATOM 827 O O . PHE A 1 103 ? -0.462 9.936 10.653 1.00 95.88 103 PHE A O 1
ATOM 834 N N . LEU A 1 104 ? 1.408 9.393 9.544 1.00 94.50 104 LEU A N 1
ATOM 835 C CA . LEU A 1 104 ? 2.297 9.544 10.703 1.00 94.50 104 LEU A CA 1
ATOM 836 C C . LEU A 1 104 ? 2.304 10.970 11.265 1.00 94.50 104 LEU A C 1
ATOM 838 O O . LEU A 1 104 ? 2.382 11.137 12.473 1.00 94.50 104 LEU A O 1
ATOM 842 N N . ASN A 1 105 ? 2.180 11.983 10.405 1.00 95.44 105 ASN A N 1
ATOM 843 C CA . ASN A 1 105 ? 2.088 13.384 10.823 1.00 95.44 105 ASN A CA 1
ATOM 844 C C . ASN A 1 105 ? 0.718 13.759 11.418 1.00 95.44 105 ASN A C 1
ATOM 846 O O . ASN A 1 105 ? 0.553 14.884 11.881 1.00 95.44 105 ASN A O 1
ATOM 850 N N . SER A 1 106 ? -0.271 12.865 11.335 1.00 89.38 106 SER A N 1
ATOM 851 C CA . SER A 1 106 ? -1.619 13.061 11.884 1.00 89.38 106 SER A CA 1
ATOM 852 C C . SER A 1 106 ? -1.869 12.311 13.197 1.00 89.38 106 SER A C 1
ATOM 854 O O . SER A 1 106 ? -2.970 12.415 13.736 1.00 89.38 106 SER A O 1
ATOM 856 N N . LEU A 1 107 ? -0.876 11.548 13.672 1.00 82.31 107 LEU A N 1
ATOM 857 C CA . LEU A 1 107 ? -0.859 10.904 14.989 1.00 82.31 107 LEU A CA 1
ATOM 858 C C . LEU A 1 107 ? -0.427 11.906 16.065 1.00 82.31 107 LEU A C 1
ATOM 860 O O . LEU A 1 107 ? -1.001 11.833 17.172 1.00 82.31 107 LEU A O 1
#

Sequence (107 aa):
MKKGGVKMLDKPDIAAMKVNAISGNGTRAKDFVDIYFLLKEYSFGEIISFYSNKYGSRNEFHAVKSLTYFNDLNTKDWPIMIKEPKLSPSKMKKEIVKKRDGFLNSL

Radius of gyration: 14.74 Å; chains: 1; bounding box: 49×34×36 Å

pLDDT: mean 92.49, std 10.26, range [45.34, 98.62]